Protein AF-A1SJM4-F1 (afdb_monomer_lite)

pLDDT: mean 73.14, std 16.95, range [35.09, 97.25]

Secondary structure (DSSP, 8-state):
--HHHHHHHHHHHHHHHHHHHHHHTT-S-TT----HHHHHHHHHHHHHHHHTT----TTHHHHHHHHHHHHHHTT-SPP----PPPPPPPPPPPTT-PPPPS----PPPP----------PPPPPPPPPTTTT-----

Foldseek 3Di:
DDPVVVVVVVVVVVVVVVVVVCLVVLPDDPPSLCQLVNLVVVLVVQVVCVVVVHDDDPCSNVVSVVSNVVCVVVVNDDDDDDDDDPPPPPDDPPPPDDPDPPDDDDDDDDDDDDDDDDDDDPDDPDPDDPVVVDDDDD

Sequence (138 aa):
MGFLDKAKAAANELAAKADTALSNSGLGGPGAAVSPERLLRDLGVVAYLEAAGRPVPEGERERLLGALNEHERAGTLPPLVLQTTPPPAAAPPPAGTVPPPPGGMTPPASSEPAGTPAAATPAPPPPPPSWMNKTDGS

Structure (mmCIF, N/CA/C/O backbone):
data_AF-A1SJM4-F1
#
_entry.id   AF-A1SJM4-F1
#
loop_
_atom_site.group_PDB
_atom_site.id
_atom_site.type_symbol
_atom_site.label_atom_id
_atom_site.label_alt_id
_atom_site.label_comp_id
_atom_site.label_asym_id
_atom_site.label_entity_id
_atom_site.label_seq_id
_atom_site.pdbx_PDB_ins_code
_atom_site.Cartn_x
_atom_site.Cartn_y
_atom_site.Cartn_z
_atom_site.occupancy
_atom_site.B_iso_or_equiv
_atom_site.auth_seq_id
_atom_site.auth_comp_id
_atom_site.auth_asym_id
_atom_site.auth_atom_id
_atom_site.pdbx_PDB_model_num
ATOM 1 N N . MET A 1 1 ? 38.100 -12.812 -34.012 1.00 68.50 1 MET A N 1
ATOM 2 C CA . MET A 1 1 ? 37.734 -12.211 -32.710 1.00 68.50 1 MET A CA 1
ATOM 3 C C . MET A 1 1 ? 37.473 -13.350 -31.739 1.00 68.50 1 MET A C 1
ATOM 5 O O . MET A 1 1 ? 36.539 -14.115 -31.953 1.00 68.50 1 MET A O 1
ATOM 9 N N . GLY A 1 2 ? 38.418 -13.577 -30.824 1.00 77.50 2 GLY A N 1
ATOM 10 C CA . GLY A 1 2 ? 38.541 -14.823 -30.061 1.00 77.50 2 GLY A CA 1
ATOM 11 C C . GLY A 1 2 ? 37.387 -15.072 -29.087 1.00 77.50 2 GLY A C 1
ATOM 12 O O . GLY A 1 2 ? 36.748 -14.138 -28.617 1.00 77.50 2 GLY A O 1
ATOM 13 N N . PHE A 1 3 ? 37.148 -16.344 -28.754 1.00 74.00 3 PHE A N 1
ATOM 14 C CA . PHE A 1 3 ? 36.138 -16.779 -27.777 1.00 74.00 3 PHE A CA 1
ATOM 15 C C . PHE A 1 3 ? 36.247 -16.069 -26.423 1.00 74.00 3 PHE A C 1
ATOM 17 O O . PHE A 1 3 ? 35.231 -15.842 -25.777 1.00 74.00 3 PHE A O 1
ATOM 24 N N . LEU A 1 4 ? 37.457 -15.671 -26.025 1.00 76.19 4 LEU A N 1
ATOM 25 C CA . LEU A 1 4 ? 37.700 -14.920 -24.795 1.00 76.19 4 LEU A CA 1
ATOM 26 C C . LEU A 1 4 ? 37.027 -13.534 -24.813 1.00 76.19 4 LEU A C 1
ATOM 28 O O . LEU A 1 4 ? 36.502 -13.080 -23.801 1.00 76.19 4 LEU A O 1
ATOM 32 N N . ASP A 1 5 ? 36.983 -12.899 -25.984 1.00 78.50 5 ASP A N 1
ATOM 33 C CA . ASP A 1 5 ? 36.358 -11.591 -26.190 1.00 78.50 5 ASP A CA 1
ATOM 34 C C . ASP A 1 5 ? 34.822 -11.706 -26.168 1.00 78.50 5 ASP A C 1
ATOM 36 O O . ASP A 1 5 ? 34.128 -10.901 -25.547 1.00 78.50 5 ASP A O 1
ATOM 40 N N . LYS A 1 6 ? 34.283 -12.803 -26.728 1.00 76.25 6 LYS A N 1
ATOM 41 C CA . LYS A 1 6 ? 32.853 -13.150 -26.623 1.00 76.25 6 LYS A CA 1
ATOM 42 C C . LYS A 1 6 ? 32.437 -13.534 -25.201 1.00 76.25 6 LYS A C 1
ATOM 44 O O . LYS A 1 6 ? 31.349 -13.164 -24.776 1.00 76.25 6 LYS A O 1
ATOM 49 N N . ALA A 1 7 ? 33.285 -14.245 -24.458 1.00 79.00 7 ALA A N 1
ATOM 50 C CA . ALA A 1 7 ? 33.006 -14.625 -23.073 1.00 79.00 7 ALA A CA 1
ATOM 51 C C . ALA A 1 7 ? 32.957 -13.399 -22.153 1.00 79.00 7 ALA A C 1
ATOM 53 O O . ALA A 1 7 ? 32.076 -13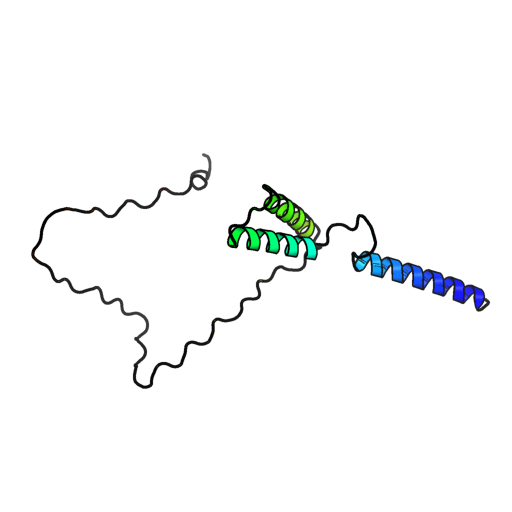.300 -21.302 1.00 79.00 7 ALA A O 1
ATOM 54 N N . LYS A 1 8 ? 33.851 -12.426 -22.366 1.00 78.75 8 LYS A N 1
ATOM 55 C CA . LYS A 1 8 ? 33.830 -11.159 -21.629 1.00 78.75 8 LYS A CA 1
ATOM 56 C C . LYS A 1 8 ? 32.572 -10.339 -21.932 1.00 78.75 8 LYS A C 1
ATOM 58 O O . LYS A 1 8 ? 31.963 -9.804 -21.009 1.00 78.75 8 LYS A O 1
ATOM 63 N N . ALA A 1 9 ? 32.148 -10.294 -23.196 1.00 79.56 9 ALA A N 1
ATOM 64 C CA . ALA A 1 9 ? 30.892 -9.652 -23.578 1.00 79.56 9 ALA A CA 1
ATOM 65 C C . ALA A 1 9 ? 29.670 -10.344 -22.943 1.00 79.56 9 ALA A C 1
ATOM 67 O O . ALA A 1 9 ? 28.814 -9.668 -22.378 1.00 79.56 9 ALA A O 1
ATOM 68 N N . ALA A 1 10 ? 29.627 -11.680 -22.955 1.00 78.81 10 ALA A N 1
ATOM 69 C CA . ALA A 1 10 ? 28.540 -12.454 -22.353 1.00 78.81 10 ALA A CA 1
ATOM 70 C C . ALA A 1 10 ? 28.479 -12.302 -20.822 1.00 78.81 10 ALA A C 1
ATOM 72 O O . ALA A 1 10 ? 27.394 -12.214 -20.254 1.00 78.81 10 ALA A O 1
ATOM 73 N N . ALA A 1 11 ? 29.630 -12.224 -20.149 1.00 76.50 11 ALA A N 1
ATOM 74 C CA . ALA A 1 11 ? 29.689 -11.987 -18.708 1.00 76.50 11 ALA A CA 1
ATOM 75 C C . ALA A 1 11 ? 29.156 -10.595 -18.333 1.00 76.50 11 ALA A C 1
ATOM 77 O O . ALA A 1 11 ? 28.386 -10.471 -17.382 1.00 76.50 11 ALA A O 1
ATOM 78 N N . ASN A 1 12 ? 29.503 -9.562 -19.109 1.00 82.62 12 ASN A N 1
ATOM 79 C CA . ASN A 1 12 ? 28.950 -8.220 -18.913 1.00 82.62 12 ASN A CA 1
ATOM 80 C C . ASN A 1 12 ? 27.440 -8.173 -19.190 1.00 82.62 12 ASN A C 1
ATOM 82 O O . ASN A 1 12 ? 26.716 -7.499 -18.463 1.00 82.62 12 ASN A O 1
ATOM 86 N N . GLU A 1 13 ? 26.947 -8.907 -20.191 1.00 82.56 13 GLU A N 1
ATOM 87 C CA . GLU A 1 13 ? 25.508 -8.990 -20.463 1.00 82.56 13 GLU A CA 1
ATOM 88 C C . GLU A 1 13 ? 24.756 -9.712 -19.331 1.00 82.56 13 GLU A C 1
ATOM 90 O O . GLU A 1 13 ? 23.678 -9.278 -18.926 1.00 82.56 13 GLU A O 1
ATOM 95 N N . LEU A 1 14 ? 25.339 -10.778 -18.771 1.00 80.25 14 LEU A N 1
ATOM 96 C CA . LEU A 1 14 ? 24.770 -11.498 -17.631 1.00 80.25 14 LEU A CA 1
ATOM 97 C C . LEU A 1 14 ? 24.736 -10.621 -16.375 1.00 80.25 14 LEU A C 1
ATOM 99 O O . LEU A 1 14 ? 23.720 -10.596 -15.685 1.00 80.25 14 LEU A O 1
ATOM 103 N N . ALA A 1 15 ? 25.810 -9.877 -16.102 1.00 80.94 15 ALA A N 1
ATOM 104 C CA . ALA A 1 15 ? 25.873 -8.948 -14.978 1.00 80.94 15 ALA A CA 1
ATOM 105 C C . ALA A 1 15 ? 24.841 -7.817 -15.121 1.00 80.94 15 ALA A C 1
ATOM 107 O O . ALA A 1 15 ? 24.110 -7.539 -14.176 1.00 80.94 15 ALA A O 1
ATOM 108 N N . ALA A 1 16 ? 24.706 -7.233 -16.317 1.00 80.69 16 ALA A N 1
ATOM 109 C CA . ALA A 1 16 ? 23.705 -6.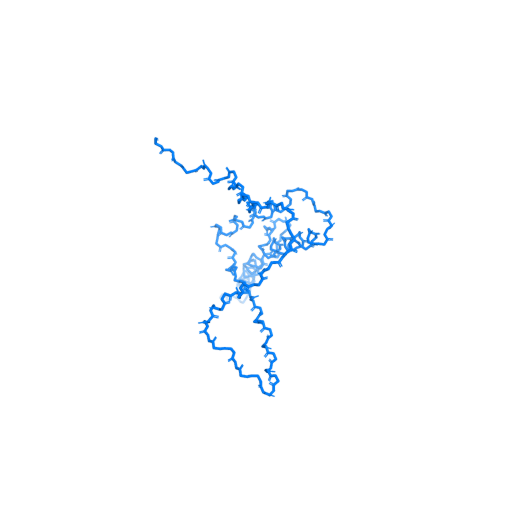202 -16.588 1.00 80.69 16 ALA A CA 1
ATOM 110 C C . ALA A 1 16 ? 22.265 -6.731 -16.460 1.00 80.69 16 ALA A C 1
ATOM 112 O O . ALA A 1 16 ? 21.398 -6.049 -15.910 1.00 80.69 16 ALA A O 1
ATOM 113 N N . LYS A 1 17 ? 21.996 -7.961 -16.923 1.00 78.62 17 LYS A N 1
ATOM 114 C CA . LYS A 1 17 ? 20.680 -8.603 -16.760 1.00 78.62 17 LYS A CA 1
ATOM 115 C C . LYS A 1 17 ? 20.384 -8.963 -15.310 1.00 78.62 17 LYS A C 1
ATOM 117 O O . LYS A 1 17 ? 19.241 -8.818 -14.886 1.00 78.62 17 LYS A O 1
ATOM 122 N N . ALA A 1 18 ? 21.386 -9.404 -14.557 1.00 77.88 18 ALA A N 1
ATOM 123 C CA . ALA A 1 18 ? 21.243 -9.689 -13.137 1.00 77.88 18 ALA A CA 1
ATOM 124 C C . ALA A 1 18 ? 20.951 -8.412 -12.340 1.00 77.88 18 ALA A C 1
ATOM 126 O O . ALA A 1 18 ? 20.036 -8.424 -11.525 1.00 77.88 18 ALA A O 1
ATOM 127 N N . ASP A 1 19 ? 21.651 -7.312 -12.626 1.00 75.19 19 ASP A N 1
ATOM 128 C CA . ASP A 1 19 ? 21.411 -6.014 -11.987 1.00 75.19 19 ASP A CA 1
ATOM 129 C C . ASP A 1 19 ? 20.010 -5.485 -12.323 1.00 75.19 19 ASP A C 1
ATOM 131 O O . ASP A 1 19 ? 19.231 -5.177 -11.428 1.00 75.19 19 ASP A O 1
ATOM 135 N N . THR A 1 20 ? 19.615 -5.545 -13.600 1.00 73.50 20 THR A N 1
ATOM 136 C CA . THR A 1 20 ? 18.265 -5.156 -14.044 1.00 73.50 20 THR A CA 1
ATOM 137 C C . THR A 1 20 ? 17.179 -5.995 -13.367 1.00 73.50 20 THR A C 1
ATOM 139 O O . THR A 1 20 ? 16.180 -5.457 -12.893 1.00 73.50 20 THR A O 1
ATOM 142 N N . ALA A 1 21 ? 17.360 -7.316 -13.291 1.00 72.62 21 ALA A N 1
ATOM 143 C CA . ALA A 1 21 ? 16.408 -8.203 -12.631 1.00 72.62 21 ALA A CA 1
ATOM 144 C C . ALA A 1 21 ? 16.364 -7.968 -11.117 1.00 72.62 21 ALA A C 1
ATOM 146 O O . ALA A 1 21 ? 15.291 -8.039 -10.524 1.00 72.62 21 ALA A O 1
ATOM 147 N N . LEU A 1 22 ? 17.500 -7.663 -10.491 1.00 70.94 22 LEU A N 1
ATOM 148 C CA . LEU A 1 22 ? 17.601 -7.406 -9.060 1.00 70.94 22 LEU A CA 1
ATOM 149 C C . LEU A 1 22 ? 16.992 -6.050 -8.676 1.00 70.94 22 LEU A C 1
ATOM 151 O O . LEU A 1 22 ? 16.256 -5.979 -7.689 1.00 70.94 22 LEU A O 1
ATOM 155 N N . SER A 1 23 ? 17.222 -5.011 -9.484 1.00 65.62 23 SER A N 1
ATOM 156 C CA . SER A 1 23 ? 16.550 -3.713 -9.367 1.00 65.62 23 SER A CA 1
ATOM 157 C C . SER A 1 23 ? 15.043 -3.843 -9.596 1.00 65.62 23 SER A C 1
ATOM 159 O O . SER A 1 23 ? 14.264 -3.273 -8.839 1.00 65.62 23 SER A O 1
ATOM 161 N N . ASN A 1 24 ? 14.617 -4.645 -10.577 1.00 63.00 24 ASN A N 1
ATOM 162 C CA . ASN A 1 24 ? 13.198 -4.880 -10.853 1.00 63.00 24 ASN A CA 1
ATOM 163 C C . ASN A 1 24 ? 12.518 -5.782 -9.807 1.00 63.00 24 ASN A C 1
ATOM 165 O O . ASN A 1 24 ? 11.316 -5.683 -9.594 1.00 63.00 24 ASN A O 1
ATOM 169 N N . SER A 1 25 ? 13.274 -6.654 -9.135 1.00 61.03 25 SER A N 1
ATOM 170 C CA . SER A 1 25 ? 12.754 -7.516 -8.063 1.00 61.03 25 SER A CA 1
ATOM 171 C C . SER A 1 25 ? 12.661 -6.797 -6.714 1.00 61.03 25 SER A C 1
ATOM 173 O O . SER A 1 25 ? 12.219 -7.404 -5.741 1.00 61.03 25 SER A O 1
ATOM 175 N N . GLY A 1 26 ? 13.129 -5.544 -6.617 1.00 60.12 26 GLY A N 1
ATOM 176 C CA . GLY A 1 26 ? 13.123 -4.769 -5.371 1.00 60.12 26 GLY A CA 1
ATOM 177 C C . GLY A 1 26 ? 13.925 -5.407 -4.226 1.00 60.12 26 GLY A C 1
ATOM 178 O O . GLY A 1 26 ? 13.747 -5.030 -3.070 1.00 60.12 26 GLY A O 1
ATOM 179 N N . LEU A 1 27 ? 14.785 -6.391 -4.527 1.00 57.12 27 LEU A N 1
ATOM 180 C CA . LEU A 1 27 ? 15.394 -7.294 -3.540 1.00 57.12 27 LEU A CA 1
ATOM 181 C C . LEU A 1 27 ? 16.871 -6.972 -3.246 1.00 57.12 27 LEU A C 1
ATOM 183 O O . LEU A 1 27 ? 17.461 -7.548 -2.335 1.00 57.12 27 LEU A O 1
ATOM 187 N N . GLY A 1 28 ? 17.488 -6.061 -4.002 1.00 50.50 28 GLY A N 1
ATOM 188 C CA . GLY A 1 28 ? 18.909 -5.735 -3.876 1.00 50.50 28 GLY A CA 1
ATOM 189 C C . GLY A 1 28 ? 19.162 -4.342 -3.323 1.00 50.50 28 GLY A C 1
ATOM 190 O O . GLY A 1 28 ? 19.340 -3.406 -4.091 1.00 50.50 28 GLY A O 1
ATOM 191 N N . GLY A 1 29 ? 19.240 -4.205 -1.999 1.00 46.72 29 GLY A N 1
ATOM 192 C CA . GLY A 1 29 ? 19.880 -3.038 -1.389 1.00 46.72 29 GLY A CA 1
ATOM 193 C C . GLY A 1 29 ? 19.402 -2.721 0.031 1.00 46.72 29 GLY A C 1
ATOM 194 O O . GLY A 1 29 ? 18.196 -2.600 0.249 1.00 46.72 29 GLY A O 1
ATOM 195 N N . PRO A 1 30 ? 20.307 -2.519 1.007 1.00 40.69 30 PRO A N 1
ATOM 196 C CA . PRO A 1 30 ? 19.972 -1.882 2.280 1.00 40.69 30 PRO A CA 1
ATOM 197 C C . PRO A 1 30 ? 19.666 -0.399 2.013 1.00 40.69 30 PRO A C 1
ATOM 199 O O . PRO A 1 30 ? 20.552 0.447 2.009 1.00 40.69 30 PRO A O 1
ATOM 202 N N . GLY A 1 31 ? 18.407 -0.119 1.682 1.00 46.25 31 GLY A N 1
ATOM 203 C CA . GLY A 1 31 ? 17.955 1.148 1.101 1.00 46.25 31 GLY A CA 1
ATOM 204 C C . GLY A 1 31 ? 16.968 0.973 -0.056 1.00 46.25 31 GLY A C 1
ATOM 205 O O . GLY A 1 31 ? 16.466 1.973 -0.561 1.00 46.25 31 GLY A O 1
ATOM 206 N N . ALA A 1 32 ? 16.666 -0.271 -0.459 1.00 53.25 32 ALA A N 1
ATOM 207 C CA . ALA A 1 32 ? 15.548 -0.579 -1.339 1.00 53.25 32 ALA A CA 1
ATOM 208 C C . ALA A 1 32 ? 14.301 0.107 -0.775 1.00 53.25 32 ALA A C 1
ATOM 210 O O . ALA A 1 32 ? 13.920 -0.142 0.375 1.00 53.25 32 ALA A O 1
ATOM 211 N N . ALA A 1 33 ? 13.736 1.024 -1.565 1.00 59.19 33 ALA A N 1
ATOM 212 C CA . ALA A 1 33 ? 12.484 1.693 -1.254 1.00 59.19 33 ALA A CA 1
ATOM 213 C C . ALA A 1 33 ? 11.506 0.645 -0.715 1.00 59.19 33 ALA A C 1
ATOM 215 O O . ALA A 1 33 ? 11.414 -0.451 -1.273 1.00 59.19 33 ALA A O 1
ATOM 216 N N . VAL A 1 34 ? 10.869 0.940 0.423 1.00 71.00 34 VAL A N 1
ATOM 217 C CA . VAL A 1 34 ? 9.964 -0.010 1.077 1.00 71.00 34 VAL A CA 1
ATOM 218 C C . VAL A 1 34 ? 8.974 -0.487 0.025 1.00 71.00 34 VAL A C 1
ATOM 220 O O . VAL A 1 34 ? 8.265 0.331 -0.550 1.00 71.00 34 VAL A O 1
ATOM 223 N N . SER A 1 35 ? 8.983 -1.787 -0.274 1.00 85.06 35 SER A N 1
ATOM 224 C CA . SER A 1 35 ? 8.186 -2.287 -1.387 1.00 85.06 35 SER A CA 1
ATOM 225 C C . SER A 1 35 ? 6.702 -1.986 -1.142 1.00 85.06 35 SER A C 1
ATOM 227 O O . SER A 1 35 ? 6.242 -2.083 0.007 1.00 85.06 35 SER A O 1
ATOM 229 N N . PRO A 1 36 ? 5.934 -1.622 -2.182 1.00 87.88 36 PRO A N 1
ATOM 230 C CA . PRO A 1 36 ? 4.514 -1.312 -2.028 1.00 87.88 36 PRO A CA 1
ATOM 231 C C . PRO A 1 36 ? 3.741 -2.477 -1.387 1.00 87.88 36 PRO A C 1
ATOM 233 O O . PRO A 1 36 ? 2.855 -2.262 -0.563 1.00 87.88 36 PRO A O 1
ATOM 236 N N . GLU A 1 37 ? 4.139 -3.722 -1.656 1.00 89.38 37 GLU A N 1
ATOM 237 C CA . GLU A 1 37 ? 3.559 -4.926 -1.050 1.00 89.38 37 GLU A CA 1
ATOM 238 C C . GLU A 1 37 ? 3.828 -5.005 0.452 1.00 89.38 37 GLU A C 1
ATOM 240 O O . GLU A 1 37 ? 2.981 -5.471 1.219 1.00 89.38 37 GLU A O 1
ATOM 245 N N . ARG A 1 38 ? 5.010 -4.560 0.891 1.00 90.94 38 ARG A N 1
ATOM 246 C CA . ARG A 1 38 ? 5.345 -4.513 2.311 1.00 90.94 38 ARG A CA 1
ATOM 247 C C . ARG A 1 38 ? 4.526 -3.439 3.019 1.00 90.94 38 ARG A C 1
ATOM 249 O O . ARG A 1 38 ? 3.992 -3.724 4.083 1.00 90.94 38 ARG A O 1
ATOM 256 N N . LEU A 1 39 ? 4.366 -2.263 2.411 1.00 92.62 39 LEU A N 1
ATOM 257 C CA . LEU A 1 39 ? 3.514 -1.199 2.953 1.00 92.62 39 LEU A CA 1
ATOM 258 C C . LEU A 1 39 ? 2.054 -1.657 3.099 1.00 92.62 39 LEU A C 1
ATOM 260 O O . LEU A 1 39 ? 1.447 -1.437 4.145 1.00 92.62 39 LEU A O 1
ATOM 264 N N . LEU A 1 40 ? 1.505 -2.348 2.091 1.00 92.94 40 LEU A N 1
ATOM 265 C CA . LEU A 1 40 ? 0.152 -2.916 2.152 1.00 92.94 40 LEU A CA 1
ATOM 266 C C . LEU A 1 40 ? 0.022 -3.986 3.246 1.00 92.94 40 LEU A C 1
ATOM 268 O O . LEU A 1 40 ? -0.979 -4.016 3.965 1.00 92.94 40 LEU A O 1
ATOM 272 N N . ARG A 1 41 ? 1.034 -4.850 3.402 1.00 93.56 41 ARG A N 1
ATOM 273 C CA . ARG A 1 41 ? 1.072 -5.849 4.481 1.00 93.56 41 ARG A CA 1
ATOM 274 C C . ARG A 1 41 ? 1.090 -5.179 5.854 1.00 93.56 41 ARG A C 1
ATOM 276 O O . ARG A 1 41 ? 0.292 -5.559 6.707 1.00 93.56 41 ARG A O 1
ATOM 283 N N . ASP A 1 42 ? 1.974 -4.208 6.060 1.00 94.31 42 ASP A N 1
ATOM 284 C CA . ASP A 1 42 ? 2.132 -3.521 7.343 1.00 94.31 42 ASP A CA 1
ATOM 285 C C . ASP A 1 42 ? 0.854 -2.734 7.698 1.00 94.31 42 ASP A C 1
ATOM 287 O O . ASP A 1 42 ? 0.397 -2.788 8.842 1.00 94.31 42 ASP A O 1
ATOM 291 N N . LEU A 1 43 ? 0.187 -2.123 6.708 1.00 95.06 43 LEU A N 1
ATOM 292 C CA . LEU A 1 43 ? -1.119 -1.477 6.893 1.00 95.06 43 LEU A CA 1
ATOM 293 C C . LEU A 1 43 ? -2.203 -2.480 7.325 1.00 95.06 43 LEU A C 1
ATOM 295 O O . LEU A 1 43 ? -3.012 -2.181 8.204 1.00 95.06 43 LEU A O 1
ATOM 299 N N . GLY A 1 44 ? -2.204 -3.686 6.751 1.00 94.81 44 GLY A N 1
ATOM 300 C CA . GLY A 1 44 ? -3.101 -4.766 7.167 1.00 94.81 44 GLY A CA 1
ATOM 301 C C . GLY A 1 44 ? -2.836 -5.251 8.596 1.00 94.81 44 GLY A C 1
ATOM 302 O O . GLY A 1 44 ? -3.781 -5.526 9.335 1.00 94.81 44 GLY A O 1
ATOM 303 N N . VAL A 1 45 ? -1.566 -5.315 9.014 1.00 96.38 45 VAL A N 1
ATOM 304 C CA . VAL A 1 45 ? -1.187 -5.657 10.396 1.00 96.38 45 VAL A CA 1
ATOM 305 C C . VAL A 1 45 ? -1.692 -4.597 11.367 1.00 96.38 45 VAL A C 1
ATOM 307 O O . VAL A 1 45 ? -2.293 -4.953 12.378 1.00 96.38 45 VAL A O 1
ATOM 310 N N . VAL A 1 46 ? -1.504 -3.315 11.048 1.00 96.56 46 VAL A N 1
ATOM 311 C CA . VAL A 1 46 ? -2.038 -2.200 11.842 1.00 96.56 46 VAL A CA 1
ATOM 312 C C . VAL A 1 46 ? -3.555 -2.321 11.993 1.00 96.56 46 VAL A C 1
ATOM 314 O O . VAL A 1 46 ? -4.046 -2.372 13.119 1.00 96.56 46 VAL A O 1
ATOM 317 N N . ALA A 1 47 ? -4.286 -2.483 10.888 1.00 95.44 47 ALA A N 1
ATOM 318 C CA . ALA A 1 47 ? -5.742 -2.625 10.918 1.00 95.44 47 ALA A CA 1
ATOM 319 C C . ALA A 1 47 ? -6.204 -3.847 11.737 1.00 95.44 47 ALA A C 1
ATOM 321 O O . ALA A 1 47 ? -7.199 -3.779 12.459 1.00 95.44 47 ALA A O 1
ATOM 322 N N . TYR A 1 48 ? -5.474 -4.965 11.663 1.00 96.62 48 TYR A N 1
ATOM 323 C CA . TYR A 1 48 ? -5.766 -6.153 12.465 1.00 96.62 48 TYR A CA 1
ATOM 324 C C . TYR A 1 48 ? -5.510 -5.930 13.960 1.00 96.62 48 TYR A C 1
ATOM 326 O O . TYR A 1 48 ? -6.314 -6.353 14.789 1.00 96.62 48 TYR A O 1
ATOM 334 N N . LEU A 1 49 ? -4.403 -5.275 14.320 1.00 96.62 49 LEU A N 1
ATOM 335 C CA . LEU A 1 49 ? -4.082 -4.969 15.714 1.00 96.62 49 LEU A CA 1
ATOM 336 C C . LEU A 1 49 ? -5.116 -4.015 16.322 1.00 96.62 49 LEU A C 1
ATOM 338 O O . LEU A 1 49 ? -5.588 -4.287 17.425 1.00 96.62 49 LEU A O 1
ATOM 342 N N . GLU A 1 50 ? -5.526 -2.981 15.585 1.00 94.00 50 GLU A N 1
ATOM 343 C CA . GLU A 1 50 ? -6.611 -2.074 15.982 1.00 94.00 50 GLU A CA 1
ATOM 344 C C . GLU A 1 50 ? -7.928 -2.836 16.196 1.00 94.00 50 GLU A C 1
ATOM 346 O O . GLU A 1 50 ? -8.555 -2.708 17.248 1.00 94.00 50 GLU A O 1
ATOM 351 N N . ALA A 1 51 ? -8.315 -3.700 15.249 1.00 95.62 51 ALA A N 1
ATOM 352 C CA . ALA A 1 51 ? -9.522 -4.524 15.363 1.00 95.62 51 ALA A CA 1
ATOM 353 C C . ALA A 1 51 ? -9.460 -5.522 16.534 1.00 95.62 51 ALA A C 1
ATOM 355 O O . ALA A 1 51 ? -10.480 -5.831 17.150 1.00 95.62 51 ALA A O 1
ATOM 356 N N . ALA A 1 52 ? -8.264 -6.011 16.867 1.00 97.25 52 ALA A N 1
ATOM 357 C CA . ALA A 1 52 ? -8.022 -6.884 18.010 1.00 97.25 52 ALA A CA 1
ATOM 358 C C . ALA A 1 52 ? -7.913 -6.127 19.350 1.00 97.25 52 ALA A C 1
ATOM 360 O O . ALA A 1 52 ? -7.660 -6.761 20.378 1.00 97.25 52 ALA A O 1
ATOM 361 N N . GLY A 1 53 ? -8.055 -4.794 19.356 1.00 94.31 53 GLY A N 1
ATOM 362 C CA . GLY A 1 53 ? -7.902 -3.957 20.549 1.00 94.31 53 GLY A CA 1
ATOM 363 C C . GLY A 1 53 ? -6.473 -3.927 21.098 1.00 94.31 53 GLY A C 1
ATOM 364 O O . GLY A 1 53 ? -6.268 -3.676 22.287 1.00 94.31 53 GLY A O 1
ATOM 365 N N . ARG A 1 54 ? -5.476 -4.236 20.263 1.00 94.12 54 ARG A N 1
ATOM 366 C CA . ARG A 1 54 ? -4.059 -4.191 20.632 1.00 94.12 54 ARG A CA 1
ATOM 367 C C . ARG A 1 54 ? -3.493 -2.794 20.373 1.00 94.12 54 ARG A C 1
ATOM 369 O O . ARG A 1 54 ? -3.908 -2.137 19.423 1.00 94.12 54 ARG A O 1
ATOM 376 N N . PRO A 1 55 ? -2.526 -2.343 21.190 1.00 90.69 55 PRO A N 1
ATOM 377 C CA . PRO A 1 55 ? -1.905 -1.045 20.987 1.00 90.69 55 PRO A CA 1
ATOM 378 C C . PRO A 1 55 ? -1.124 -1.030 19.670 1.00 90.69 55 PRO A C 1
ATOM 380 O O . PRO A 1 55 ? -0.321 -1.927 19.401 1.00 90.69 55 PRO A O 1
ATOM 383 N N . VAL A 1 56 ? -1.352 0.013 18.879 1.00 93.06 56 VAL A N 1
ATOM 384 C CA . VAL A 1 56 ? -0.609 0.336 17.659 1.00 93.06 56 VAL A CA 1
ATOM 385 C C . VAL A 1 56 ? 0.097 1.677 17.879 1.00 93.06 56 VAL A C 1
ATOM 387 O O . VAL A 1 56 ? -0.477 2.544 18.540 1.00 93.06 56 VAL A O 1
ATOM 390 N N . PRO A 1 57 ? 1.333 1.866 17.379 1.00 91.12 57 PRO A N 1
ATOM 391 C CA . PRO A 1 57 ? 2.009 3.156 17.454 1.00 91.12 57 PRO A CA 1
ATOM 392 C C . PRO A 1 57 ? 1.177 4.268 16.805 1.00 91.12 57 PRO A C 1
ATOM 394 O O . PRO A 1 57 ? 0.709 4.127 15.673 1.00 91.12 57 PRO A O 1
ATOM 397 N N . GLU A 1 58 ? 1.011 5.382 17.518 1.00 88.75 58 GLU A N 1
ATOM 398 C CA . GLU A 1 58 ? 0.287 6.547 17.009 1.00 88.75 58 GLU A CA 1
ATOM 399 C C . GLU A 1 58 ? 0.960 7.087 15.740 1.00 88.75 58 GLU A C 1
ATOM 401 O O . GLU A 1 58 ? 2.182 7.232 15.679 1.00 88.75 58 GLU A O 1
ATOM 406 N N . GLY A 1 59 ? 0.164 7.375 14.709 1.00 91.69 59 GLY A N 1
ATOM 407 C CA . GLY A 1 59 ? 0.657 7.922 13.444 1.00 91.69 59 GLY A CA 1
ATOM 408 C C . GLY A 1 59 ? 1.241 6.898 12.464 1.00 91.69 59 GLY A C 1
ATOM 409 O O . GLY A 1 59 ? 1.549 7.271 11.329 1.00 91.69 59 GLY A O 1
ATOM 410 N N . GLU A 1 60 ? 1.389 5.618 12.837 1.00 94.06 60 GLU A N 1
ATOM 411 C CA . GLU A 1 60 ? 1.927 4.606 11.910 1.00 94.06 60 GLU A CA 1
ATOM 412 C C . GLU A 1 60 ? 0.977 4.378 10.729 1.00 94.06 60 GLU A C 1
ATOM 414 O O . GLU A 1 60 ? 1.412 4.252 9.584 1.00 94.06 60 GLU A O 1
ATOM 419 N N . ARG A 1 61 ? -0.335 4.412 10.984 1.00 94.19 61 ARG A N 1
ATOM 420 C CA . ARG A 1 61 ? -1.361 4.323 9.942 1.00 94.19 61 ARG A CA 1
ATOM 421 C C . ARG A 1 61 ? -1.233 5.466 8.933 1.00 94.19 61 ARG A C 1
ATOM 423 O O . ARG A 1 61 ? -1.186 5.209 7.730 1.00 94.19 61 ARG A O 1
ATOM 430 N N . GLU A 1 62 ? -1.137 6.711 9.397 1.00 95.62 62 GLU A N 1
ATOM 431 C CA . GLU A 1 62 ? -0.962 7.891 8.541 1.00 95.62 62 GLU A CA 1
ATOM 432 C C . GLU A 1 62 ? 0.352 7.835 7.756 1.00 95.62 62 GLU A C 1
ATOM 434 O O . GLU A 1 62 ? 0.375 8.148 6.564 1.00 95.62 62 GLU A O 1
ATOM 439 N N . ARG A 1 63 ? 1.438 7.386 8.394 1.00 94.44 63 ARG A N 1
ATOM 440 C CA . ARG A 1 63 ? 2.745 7.214 7.751 1.00 94.44 63 ARG A CA 1
ATOM 441 C C . ARG A 1 63 ? 2.685 6.205 6.602 1.00 94.44 63 ARG A C 1
ATOM 443 O O . ARG A 1 63 ? 3.189 6.490 5.514 1.00 94.44 63 ARG A O 1
ATOM 450 N N . LEU A 1 64 ? 2.067 5.045 6.828 1.00 94.94 64 LEU A N 1
ATOM 451 C CA . LEU A 1 64 ? 1.916 3.997 5.814 1.00 94.94 64 LEU A CA 1
ATOM 452 C C . LEU A 1 64 ? 1.012 4.451 4.661 1.00 94.94 64 LEU A C 1
ATOM 454 O O . LEU A 1 64 ? 1.354 4.237 3.498 1.00 94.94 64 LEU A O 1
ATOM 458 N N . LEU A 1 65 ? -0.099 5.130 4.965 1.00 95.44 65 LEU A N 1
ATOM 459 C CA . LEU A 1 65 ? -0.992 5.696 3.950 1.00 95.44 65 LEU A CA 1
ATOM 460 C C . LEU A 1 65 ? 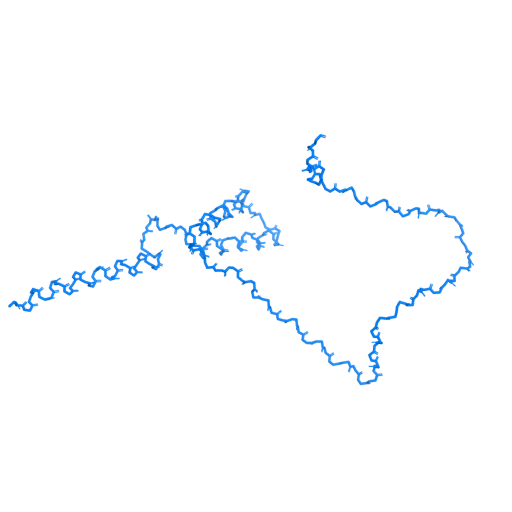-0.301 6.777 3.108 1.00 95.44 65 LEU A C 1
ATOM 462 O O . LEU A 1 65 ? -0.471 6.796 1.890 1.00 95.44 65 LEU A O 1
ATOM 466 N N . GLY A 1 66 ? 0.506 7.642 3.728 1.00 95.50 66 GLY A N 1
ATOM 467 C CA . GLY A 1 66 ? 1.292 8.651 3.018 1.00 95.50 66 GLY A CA 1
ATOM 468 C C . GLY A 1 66 ? 2.302 8.030 2.051 1.00 95.50 66 GLY A C 1
ATOM 469 O O . GLY A 1 66 ? 2.376 8.440 0.894 1.00 95.50 66 GLY A O 1
ATOM 470 N N . ALA A 1 67 ? 3.027 6.997 2.492 1.00 92.81 67 ALA A N 1
ATOM 471 C CA . ALA A 1 67 ? 3.963 6.269 1.636 1.00 92.81 67 ALA A CA 1
ATOM 472 C C . ALA A 1 67 ? 3.252 5.551 0.474 1.00 92.81 67 ALA A C 1
ATOM 474 O O . ALA A 1 67 ? 3.717 5.609 -0.662 1.00 92.81 67 ALA A O 1
ATOM 475 N N . LEU A 1 68 ? 2.101 4.919 0.728 1.00 92.81 68 LEU A N 1
ATOM 476 C CA . LEU A 1 68 ? 1.299 4.287 -0.325 1.00 92.81 68 LEU A CA 1
ATOM 477 C C . LEU A 1 68 ? 0.792 5.307 -1.349 1.00 92.81 68 LEU A C 1
ATOM 479 O O . LEU A 1 68 ? 0.873 5.045 -2.544 1.00 92.81 68 LEU A O 1
ATOM 483 N N . ASN A 1 69 ? 0.338 6.485 -0.913 1.00 93.00 69 ASN A N 1
ATOM 484 C CA . ASN A 1 69 ? -0.114 7.525 -1.838 1.00 93.00 69 ASN A CA 1
ATO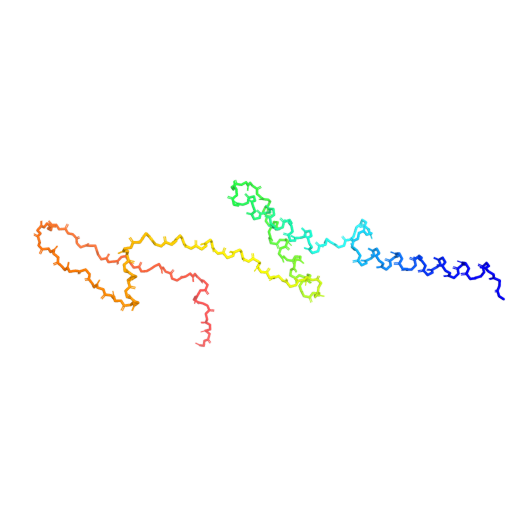M 485 C C . ASN A 1 69 ? 1.006 7.984 -2.785 1.00 93.00 69 ASN A C 1
ATOM 487 O O . ASN A 1 69 ? 0.758 8.205 -3.968 1.00 93.00 69 ASN A O 1
ATOM 491 N N . GLU A 1 70 ? 2.243 8.077 -2.290 1.00 91.31 70 GLU A N 1
ATOM 492 C CA . GLU A 1 70 ? 3.402 8.399 -3.128 1.00 91.31 70 GLU A CA 1
ATOM 493 C C . GLU A 1 70 ? 3.642 7.316 -4.189 1.00 91.31 70 GLU A C 1
ATOM 495 O O . GLU A 1 70 ? 3.814 7.624 -5.368 1.00 91.31 70 GLU A O 1
ATOM 500 N N . HIS A 1 71 ? 3.556 6.039 -3.809 1.00 89.62 71 HIS A N 1
ATOM 501 C CA . HIS A 1 71 ? 3.672 4.933 -4.760 1.00 89.62 71 HIS A CA 1
ATOM 502 C C . HIS A 1 71 ? 2.533 4.891 -5.791 1.00 89.62 71 HIS A C 1
ATOM 504 O O . HIS A 1 71 ? 2.760 4.465 -6.930 1.00 89.62 71 HIS A O 1
ATOM 510 N N . GLU A 1 72 ? 1.335 5.341 -5.414 1.00 90.50 72 GLU A N 1
ATOM 511 C CA . GLU A 1 72 ? 0.164 5.436 -6.291 1.00 90.50 72 GLU A CA 1
ATOM 512 C C . GLU A 1 72 ? 0.362 6.548 -7.322 1.00 90.50 72 GLU A C 1
ATOM 514 O O . GLU A 1 72 ? 0.199 6.321 -8.521 1.00 90.50 72 GLU A O 1
ATOM 519 N N . ARG A 1 73 ? 0.823 7.722 -6.874 1.00 90.62 73 ARG A N 1
ATOM 520 C CA . ARG A 1 73 ? 1.184 8.849 -7.750 1.00 90.62 73 ARG A CA 1
ATOM 521 C C . ARG A 1 73 ? 2.338 8.516 -8.685 1.00 90.62 73 ARG A C 1
ATOM 523 O O . ARG A 1 73 ? 2.324 8.935 -9.839 1.00 90.62 73 ARG A O 1
ATOM 530 N N . ALA A 1 74 ? 3.309 7.744 -8.206 1.00 89.44 74 ALA A N 1
ATOM 531 C CA . ALA A 1 74 ? 4.418 7.251 -9.013 1.00 89.44 74 ALA A CA 1
ATOM 532 C C . ALA A 1 74 ? 4.001 6.154 -10.016 1.00 89.44 74 ALA A C 1
ATOM 534 O O . ALA A 1 74 ? 4.816 5.755 -10.845 1.00 89.44 74 ALA A O 1
ATOM 535 N N . GLY A 1 75 ? 2.764 5.641 -9.948 1.00 87.00 75 GLY A N 1
ATOM 536 C CA . GLY A 1 75 ? 2.279 4.564 -10.819 1.00 87.00 75 GLY A CA 1
ATOM 537 C C . GLY A 1 75 ? 2.941 3.207 -10.557 1.00 87.00 75 GLY A C 1
ATOM 538 O O . GLY A 1 75 ? 2.924 2.335 -11.420 1.00 87.00 75 GLY A O 1
ATOM 539 N N . THR A 1 76 ? 3.549 3.033 -9.380 1.00 86.31 76 THR A N 1
ATOM 540 C CA . THR A 1 76 ? 4.253 1.797 -8.983 1.00 86.31 76 THR A CA 1
ATOM 541 C C . THR A 1 76 ? 3.367 0.829 -8.202 1.00 86.31 76 THR A C 1
ATOM 543 O O . THR A 1 76 ? 3.723 -0.338 -8.051 1.00 86.31 76 THR A O 1
ATOM 546 N N . LEU A 1 77 ? 2.213 1.293 -7.710 1.00 84.75 77 LEU A N 1
ATOM 547 C CA . LEU A 1 77 ? 1.231 0.441 -7.046 1.00 84.75 77 LEU A CA 1
ATOM 548 C C . LEU A 1 77 ? 0.39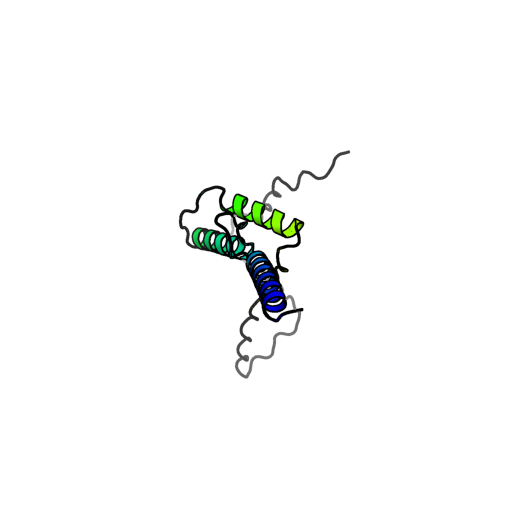1 -0.332 -8.076 1.00 84.75 77 LEU A C 1
ATOM 550 O O . LEU A 1 77 ? -0.173 0.280 -8.988 1.00 84.75 77 LEU A O 1
ATOM 554 N N . PRO A 1 78 ? 0.243 -1.660 -7.928 1.00 79.75 78 PRO A N 1
ATOM 555 C CA . PRO A 1 78 ? -0.746 -2.410 -8.687 1.00 79.75 78 PRO A CA 1
ATOM 556 C C . PRO A 1 78 ? -2.177 -1.943 -8.354 1.00 79.75 78 PRO A C 1
ATOM 558 O O . PRO A 1 78 ? -2.429 -1.446 -7.252 1.00 79.75 78 PRO A O 1
ATOM 561 N N . PRO A 1 79 ? -3.139 -2.126 -9.278 1.00 81.81 79 PRO A N 1
ATOM 562 C CA . PRO A 1 79 ? -4.526 -1.736 -9.055 1.00 81.81 79 PRO A CA 1
ATOM 563 C C . PRO A 1 79 ? -5.116 -2.479 -7.850 1.00 81.81 79 PRO A C 1
ATOM 565 O O . PRO A 1 79 ? -5.168 -3.710 -7.812 1.00 81.81 79 PRO A O 1
ATOM 568 N N . LEU A 1 80 ? -5.587 -1.712 -6.868 1.00 82.69 80 LEU A N 1
ATOM 569 C CA . LEU A 1 80 ? -6.187 -2.231 -5.644 1.00 82.69 80 LEU A CA 1
ATOM 570 C C . LEU A 1 80 ? -7.643 -2.628 -5.914 1.00 82.69 80 LEU A C 1
ATOM 572 O O . LEU A 1 80 ? -8.557 -1.813 -5.822 1.00 82.69 80 LEU A O 1
ATOM 576 N N . VAL A 1 81 ? -7.860 -3.897 -6.262 1.00 83.81 81 VAL A N 1
ATOM 577 C CA . VAL A 1 81 ? -9.201 -4.468 -6.447 1.00 83.81 81 VAL A CA 1
ATOM 578 C C . VAL A 1 81 ? -9.544 -5.346 -5.252 1.00 83.81 81 VAL A C 1
ATOM 580 O O . VAL A 1 81 ? -8.839 -6.309 -4.949 1.00 83.81 81 VAL A O 1
ATOM 583 N N . LEU A 1 82 ? -10.656 -5.035 -4.587 1.00 80.81 82 LEU A N 1
ATOM 584 C CA . LEU A 1 82 ? -11.187 -5.874 -3.521 1.00 80.81 82 LEU A CA 1
ATOM 585 C C . LEU A 1 82 ? -11.716 -7.181 -4.112 1.00 80.81 82 LEU A C 1
ATOM 587 O O . LEU A 1 82 ? -12.718 -7.200 -4.827 1.00 80.81 82 LEU A O 1
ATOM 591 N N . GLN A 1 83 ? -11.055 -8.283 -3.776 1.00 78.50 83 GLN A N 1
ATOM 592 C CA . GLN A 1 83 ? -11.597 -9.613 -4.012 1.00 78.50 83 GLN A CA 1
ATOM 593 C C . GLN A 1 83 ? -12.622 -9.900 -2.918 1.00 78.50 83 GLN A C 1
ATOM 595 O O . GLN A 1 83 ? -12.267 -10.132 -1.764 1.00 78.50 83 GLN A O 1
ATOM 600 N N . THR A 1 84 ? -13.902 -9.839 -3.276 1.00 74.88 84 THR A N 1
ATOM 601 C CA . THR A 1 84 ? -14.986 -10.223 -2.371 1.00 74.88 84 THR A CA 1
ATOM 602 C C . THR A 1 84 ? -15.347 -11.677 -2.634 1.00 74.88 84 THR A C 1
ATOM 604 O O . THR A 1 84 ? -15.595 -12.075 -3.772 1.00 74.88 84 THR A O 1
ATOM 607 N N . THR A 1 85 ? -15.351 -12.499 -1.587 1.00 66.19 85 THR A N 1
ATOM 608 C CA . THR A 1 85 ? -15.928 -13.839 -1.681 1.00 66.19 85 THR A CA 1
ATOM 609 C C . THR A 1 85 ? -17.443 -13.667 -1.799 1.00 66.19 85 THR A C 1
ATOM 611 O O . THR A 1 85 ? -18.022 -12.978 -0.953 1.00 66.19 85 THR A O 1
ATOM 614 N N . PRO A 1 86 ? -18.108 -14.246 -2.815 1.00 65.44 86 PRO A N 1
ATOM 615 C CA . PRO A 1 86 ? -19.560 -14.180 -2.892 1.00 65.44 86 PRO A CA 1
ATOM 616 C C . PRO A 1 86 ? -20.168 -14.783 -1.615 1.00 65.44 86 PRO A C 1
ATOM 618 O O . PRO A 1 86 ? -19.636 -15.776 -1.100 1.00 65.44 86 PRO A O 1
ATOM 621 N N . PRO A 1 87 ? -21.252 -14.192 -1.074 1.00 68.75 87 PRO A N 1
ATOM 622 C CA . PRO A 1 87 ? -21.907 -14.735 0.105 1.00 68.75 87 PRO A CA 1
ATOM 623 C C . PRO A 1 87 ? -22.342 -16.183 -0.169 1.00 68.75 87 PRO A C 1
ATOM 625 O O . PRO A 1 87 ? -22.717 -16.499 -1.305 1.00 68.75 87 PRO A O 1
ATOM 628 N N . PRO A 1 88 ? -22.289 -17.076 0.838 1.00 70.62 88 PRO A N 1
ATOM 629 C CA . PRO A 1 88 ? -22.757 -18.444 0.671 1.00 70.62 88 PRO A CA 1
ATOM 630 C C . PRO A 1 88 ? -24.200 -18.420 0.162 1.00 70.62 88 PRO A C 1
ATOM 632 O O . PRO A 1 88 ? -25.030 -17.667 0.677 1.00 70.62 88 PRO A O 1
ATOM 635 N N . ALA A 1 89 ? -24.482 -19.216 -0.874 1.00 70.50 89 ALA A N 1
ATOM 636 C CA . ALA A 1 89 ? -25.822 -19.326 -1.434 1.00 70.50 89 ALA A CA 1
ATOM 637 C C . ALA A 1 89 ? -26.814 -19.643 -0.307 1.00 70.50 89 ALA A C 1
ATOM 639 O O . ALA A 1 89 ? -26.580 -20.558 0.486 1.00 70.50 89 ALA A O 1
ATOM 640 N N . ALA A 1 90 ? -27.895 -18.863 -0.221 1.00 67.00 90 ALA A N 1
ATOM 641 C CA . ALA A 1 90 ? -28.951 -19.107 0.749 1.00 67.00 90 ALA A CA 1
ATOM 642 C C . ALA A 1 90 ? -29.423 -20.560 0.615 1.00 67.00 90 ALA A C 1
ATOM 644 O O . ALA A 1 90 ? -29.653 -21.040 -0.499 1.00 67.00 90 ALA A O 1
ATOM 645 N N . ALA A 1 91 ? -29.527 -21.263 1.747 1.00 68.19 91 ALA A N 1
ATOM 646 C CA . ALA A 1 91 ? -30.052 -22.619 1.770 1.00 68.19 91 ALA A CA 1
ATOM 647 C C . ALA A 1 91 ? -31.411 -22.648 1.049 1.00 68.19 91 ALA A C 1
ATOM 649 O O . ALA A 1 91 ? -32.198 -21.707 1.215 1.00 68.19 91 ALA A O 1
ATOM 650 N N . PRO A 1 92 ? -31.694 -23.687 0.240 1.00 62.66 92 PRO A N 1
ATOM 651 C CA . PRO A 1 92 ? -32.984 -23.798 -0.417 1.00 62.66 92 PRO A CA 1
ATOM 652 C C . PRO A 1 92 ? -34.082 -23.730 0.652 1.00 62.66 92 PRO A C 1
ATOM 654 O O . PRO A 1 92 ? -33.948 -24.376 1.699 1.00 62.66 92 PRO A O 1
ATOM 657 N N . PRO A 1 93 ? -35.141 -22.931 0.434 1.00 60.81 93 PRO A N 1
ATOM 658 C CA . PRO A 1 93 ? -36.235 -22.860 1.384 1.00 60.81 93 PRO A CA 1
ATOM 659 C C . PRO A 1 93 ? -36.809 -24.269 1.601 1.00 60.81 93 PRO A C 1
ATOM 661 O O . PRO A 1 93 ? -36.854 -25.063 0.653 1.00 60.81 93 PRO A O 1
ATOM 664 N N . PRO A 1 94 ? -37.245 -24.608 2.827 1.00 60.44 94 PRO A N 1
ATOM 665 C CA . PRO A 1 94 ? -37.936 -25.864 3.071 1.00 60.44 94 PRO A CA 1
ATOM 666 C C . PRO A 1 94 ? -39.129 -25.972 2.115 1.00 60.44 94 PRO A C 1
ATOM 668 O O . PRO A 1 94 ? -39.859 -25.001 1.899 1.00 60.44 94 PRO A O 1
ATOM 671 N N . ALA A 1 95 ? -39.302 -27.148 1.507 1.00 55.97 95 ALA A N 1
ATOM 672 C CA . ALA A 1 95 ? -40.383 -27.402 0.564 1.00 55.97 95 ALA A CA 1
ATOM 673 C C . ALA A 1 95 ? -41.732 -27.027 1.206 1.00 55.97 95 ALA A C 1
ATOM 675 O O . ALA A 1 95 ? -42.155 -27.656 2.173 1.00 55.97 95 ALA A O 1
ATOM 676 N N . GLY A 1 96 ? -42.378 -25.977 0.685 1.00 59.16 96 GLY A N 1
ATOM 677 C CA . GLY A 1 96 ? -43.693 -25.513 1.143 1.00 59.16 96 GLY A CA 1
ATOM 678 C C . GLY A 1 96 ? -43.830 -24.013 1.417 1.00 59.16 96 GLY A C 1
ATOM 679 O O . GLY A 1 96 ? -44.959 -23.539 1.519 1.00 59.16 96 GLY A O 1
ATOM 680 N N . THR A 1 97 ? -42.748 -23.231 1.492 1.00 54.81 97 THR A N 1
ATOM 681 C CA . THR A 1 97 ? -42.883 -21.769 1.627 1.00 54.81 97 THR A CA 1
ATOM 682 C C . THR A 1 97 ? -42.955 -21.116 0.253 1.00 54.81 97 THR A C 1
ATOM 684 O O . THR A 1 97 ? -41.952 -21.025 -0.457 1.00 54.81 97 THR A O 1
ATOM 687 N N . VAL A 1 98 ? -44.154 -20.668 -0.124 1.00 51.94 98 VAL A N 1
ATOM 688 C CA . VAL A 1 98 ? -44.363 -19.766 -1.263 1.00 51.94 98 VAL A CA 1
ATOM 689 C C . VAL A 1 98 ? -43.470 -18.533 -1.055 1.00 51.94 98 VAL A C 1
ATOM 691 O O . VAL A 1 98 ? -43.485 -17.974 0.045 1.00 51.94 98 VAL A O 1
ATOM 694 N N . PRO A 1 99 ? -42.666 -18.116 -2.051 1.00 56.91 99 PRO A N 1
ATOM 695 C CA . PRO A 1 99 ? -41.856 -16.911 -1.925 1.00 56.91 99 PRO A CA 1
ATOM 696 C C . PRO A 1 99 ? -42.773 -15.710 -1.646 1.00 56.91 99 PRO A C 1
ATOM 698 O O . PRO A 1 99 ? -43.833 -15.606 -2.273 1.00 56.91 99 PRO A O 1
ATOM 701 N N . PRO A 1 100 ? -42.407 -14.804 -0.720 1.00 62.03 100 PRO A N 1
ATOM 702 C CA . PRO A 1 100 ? -43.174 -13.583 -0.540 1.00 62.03 100 PRO A CA 1
ATOM 703 C C . PRO A 1 100 ? -43.194 -12.821 -1.876 1.00 62.03 100 PRO A C 1
ATOM 705 O O . PRO A 1 100 ? -42.156 -12.740 -2.544 1.00 62.03 100 PRO A O 1
ATOM 708 N N . PRO A 1 101 ? -44.353 -12.293 -2.308 1.00 59.78 101 PRO A N 1
ATOM 709 C CA . PRO A 1 101 ? -44.411 -11.482 -3.512 1.00 59.78 101 PRO A CA 1
ATOM 710 C C . PRO A 1 101 ? -43.479 -10.269 -3.356 1.00 59.78 101 PRO A C 1
ATOM 712 O O . PRO A 1 101 ? -43.368 -9.711 -2.258 1.00 59.78 101 PRO A O 1
ATOM 715 N N . PRO A 1 102 ? -42.795 -9.846 -4.429 1.00 54.94 102 PRO A N 1
ATOM 716 C CA . PRO A 1 102 ? -41.920 -8.689 -4.370 1.00 54.94 102 PRO A CA 1
ATOM 717 C C . PRO A 1 102 ? -42.768 -7.429 -4.158 1.00 54.94 102 PRO A C 1
ATOM 719 O O . PRO A 1 102 ? -43.570 -7.064 -5.012 1.00 54.94 102 PRO A O 1
ATOM 722 N N . GLY A 1 103 ? -42.572 -6.769 -3.015 1.00 55.66 103 GLY A N 1
ATOM 723 C CA . GLY A 1 103 ? -43.063 -5.414 -2.752 1.00 55.66 103 GLY A CA 1
ATOM 724 C C . GLY A 1 103 ? -44.535 -5.310 -2.348 1.00 55.66 103 GLY A C 1
ATOM 725 O O . GLY A 1 103 ? -45.359 -4.826 -3.115 1.00 55.66 103 GLY A O 1
ATOM 726 N N . GLY A 1 104 ? -44.850 -5.670 -1.103 1.00 42.56 104 GLY A N 1
ATOM 727 C CA . GLY A 1 104 ? -46.112 -5.310 -0.459 1.00 42.56 104 GLY A CA 1
ATOM 728 C C . GLY A 1 104 ? -45.861 -4.777 0.946 1.00 42.56 104 GLY A C 1
ATOM 729 O O . GLY A 1 104 ? -45.758 -5.557 1.887 1.00 42.56 104 GLY A O 1
ATOM 730 N N . MET A 1 105 ? -45.752 -3.454 1.097 1.00 52.91 105 MET A N 1
ATOM 731 C CA . MET A 1 105 ? -45.906 -2.801 2.398 1.00 52.91 105 MET A CA 1
ATOM 732 C C . MET A 1 105 ? -47.297 -3.143 2.946 1.00 52.91 105 MET A C 1
ATOM 734 O O . MET A 1 105 ? -48.295 -2.593 2.485 1.00 52.91 105 MET A O 1
ATOM 738 N N . THR A 1 106 ? -47.378 -4.013 3.948 1.00 46.88 106 THR A N 1
ATOM 739 C CA . THR A 1 106 ? -48.532 -4.043 4.851 1.00 46.88 106 THR A CA 1
ATOM 740 C C . THR A 1 106 ? -48.198 -3.172 6.059 1.00 46.88 106 THR A C 1
ATOM 742 O O . THR A 1 106 ? -47.308 -3.546 6.828 1.00 46.88 106 THR A O 1
ATOM 745 N N . PRO A 1 107 ? -48.847 -2.008 6.243 1.00 48.62 107 PRO A N 1
ATOM 746 C CA . PRO A 1 107 ? -48.724 -1.273 7.493 1.00 48.62 107 PRO A CA 1
ATOM 747 C C . PRO A 1 107 ? -49.286 -2.140 8.634 1.00 48.62 107 PRO A C 1
ATOM 749 O O . PRO A 1 107 ? -50.275 -2.850 8.419 1.00 48.62 107 PRO A O 1
ATOM 752 N N . PRO A 1 108 ? -48.686 -2.127 9.837 1.00 52.00 108 PRO A N 1
ATOM 753 C CA . PRO A 1 108 ? -49.278 -2.808 10.978 1.00 52.00 108 PRO A CA 1
ATOM 754 C C . PRO A 1 108 ? -50.647 -2.187 11.279 1.00 52.00 108 PRO A C 1
ATOM 756 O O . PRO A 1 108 ? -50.781 -0.970 11.414 1.00 52.00 108 PRO A O 1
ATOM 759 N N . ALA A 1 109 ? -51.668 -3.042 11.344 1.00 41.78 109 ALA A N 1
ATOM 760 C CA . ALA A 1 109 ? -53.011 -2.678 11.760 1.00 41.78 109 ALA A CA 1
ATOM 761 C C . ALA A 1 109 ? -52.992 -2.204 13.220 1.00 41.78 109 ALA A C 1
ATOM 763 O O . ALA A 1 109 ? -52.435 -2.867 14.095 1.00 41.78 109 ALA A O 1
ATOM 764 N N . SER A 1 110 ? -53.603 -1.045 13.461 1.00 49.59 110 SER A N 1
ATOM 765 C CA . SER A 1 110 ? -53.832 -0.477 14.784 1.00 49.59 110 SER A CA 1
ATOM 766 C C . SER A 1 110 ? -54.620 -1.434 15.676 1.00 49.59 110 SER A C 1
ATOM 768 O O . SER A 1 110 ? -55.726 -1.850 15.335 1.00 49.59 110 SER A O 1
ATOM 770 N N . SER A 1 111 ? -54.093 -1.681 16.870 1.00 42.28 111 SER A N 1
ATOM 771 C CA . SER A 1 111 ? -54.882 -2.100 18.024 1.00 42.28 111 SER A CA 1
ATOM 772 C C . SER A 1 111 ? -54.363 -1.374 19.265 1.00 42.28 111 SER A C 1
ATOM 774 O O . SER A 1 111 ? -53.344 -1.743 19.835 1.00 42.28 111 SER A O 1
ATOM 776 N N . GLU A 1 112 ? -55.088 -0.330 19.651 1.00 49.03 112 GLU A N 1
ATOM 777 C CA . GLU A 1 112 ? -55.154 0.261 20.995 1.00 49.03 112 GLU A CA 1
ATOM 778 C C . GLU A 1 112 ? -56.657 0.320 21.360 1.00 49.03 112 GLU A C 1
ATOM 780 O O . GLU A 1 112 ? -57.462 0.375 20.423 1.00 49.03 112 GLU A O 1
ATOM 785 N N . PRO A 1 113 ? -57.087 0.290 22.648 1.00 50.28 113 PRO A N 1
ATOM 786 C CA . PRO A 1 113 ? -56.459 1.049 23.741 1.00 50.28 113 PRO A CA 1
ATOM 787 C C . PRO A 1 113 ? -56.445 0.388 25.142 1.00 50.28 113 PRO A C 1
ATOM 789 O O . PRO A 1 113 ? -57.264 -0.472 25.453 1.00 50.28 113 PRO A O 1
ATOM 792 N N . ALA A 1 114 ? -55.548 0.868 26.015 1.00 40.03 114 ALA A N 1
ATOM 793 C CA . ALA A 1 114 ? -55.842 1.386 27.368 1.00 40.03 114 ALA A CA 1
ATOM 794 C C . ALA A 1 114 ? -54.586 1.357 28.262 1.00 40.03 114 ALA A C 1
ATOM 796 O O . ALA A 1 114 ? -54.294 0.367 28.930 1.00 40.03 114 ALA A O 1
ATOM 797 N N . GLY A 1 115 ? -53.876 2.487 28.305 1.00 35.09 115 GLY A N 1
ATOM 798 C CA . GLY A 1 115 ? -52.802 2.749 29.261 1.00 35.09 115 GLY A CA 1
ATOM 799 C C . GLY A 1 115 ? -52.039 4.032 28.929 1.00 35.09 115 GLY A C 1
ATOM 800 O O . GLY A 1 115 ? -50.943 3.973 28.392 1.00 35.09 115 GLY A O 1
ATOM 801 N N . THR A 1 116 ? -52.610 5.203 29.216 1.00 46.84 116 THR A N 1
ATOM 802 C CA . THR A 1 116 ? -51.854 6.472 29.286 1.00 46.84 116 THR A CA 1
ATOM 803 C C . THR A 1 116 ? -51.127 6.561 30.641 1.00 46.84 116 THR A C 1
ATOM 805 O O . THR A 1 116 ? -51.625 5.963 31.596 1.00 46.84 116 THR A O 1
ATOM 808 N N . PRO A 1 117 ? -49.999 7.298 30.802 1.00 48.94 117 PRO A N 1
ATOM 809 C CA . PRO A 1 117 ? -49.535 8.422 29.978 1.00 48.94 117 PRO A CA 1
ATOM 810 C C . PRO A 1 117 ? -48.036 8.397 29.589 1.00 48.94 117 PRO A C 1
ATOM 812 O O . PRO A 1 117 ? -47.215 7.771 30.246 1.00 48.94 117 PRO A O 1
ATOM 815 N N . ALA A 1 118 ? -47.695 9.172 28.555 1.00 42.47 118 ALA A N 1
ATOM 816 C CA . ALA A 1 118 ? -46.520 10.055 28.428 1.00 42.47 118 ALA A CA 1
ATOM 817 C C . ALA A 1 118 ? -46.002 10.049 26.984 1.00 42.47 118 ALA A C 1
ATOM 819 O O . ALA A 1 118 ? -45.470 9.063 26.482 1.00 42.47 118 ALA A O 1
ATOM 820 N N . ALA A 1 119 ? -46.178 11.187 26.318 1.00 53.62 119 ALA A N 1
ATOM 821 C CA . ALA A 1 119 ? -45.653 11.460 24.995 1.00 53.62 119 ALA A CA 1
ATOM 822 C C . ALA A 1 119 ? -44.127 11.272 24.960 1.00 53.62 119 ALA A C 1
ATOM 824 O O . ALA A 1 119 ? -43.401 11.974 25.661 1.00 53.62 119 ALA A O 1
ATOM 825 N N . ALA A 1 120 ? -43.642 10.379 24.100 1.00 50.69 120 ALA A N 1
ATOM 826 C CA . ALA A 1 120 ? -42.262 10.401 23.640 1.00 50.69 120 ALA A CA 1
ATOM 827 C C . ALA A 1 120 ? -42.276 10.889 22.190 1.00 50.69 120 ALA A C 1
ATOM 829 O O . ALA A 1 120 ? -42.514 10.131 21.252 1.00 50.69 120 ALA A O 1
ATOM 830 N N . THR A 1 121 ? -42.079 12.195 22.019 1.00 59.75 121 THR A N 1
ATOM 831 C CA . THR A 1 121 ? -41.666 12.790 20.745 1.00 59.75 121 THR A CA 1
ATOM 832 C C . THR A 1 121 ? -40.513 11.977 20.148 1.00 59.75 121 THR A C 1
ATOM 834 O O . THR A 1 121 ? -39.594 11.628 20.895 1.00 59.75 121 THR A O 1
ATOM 837 N N . PRO A 1 122 ? -40.520 11.683 18.834 1.00 59.22 122 PRO A N 1
ATOM 838 C CA . PRO A 1 122 ? -39.376 11.050 18.192 1.00 59.22 122 PRO A CA 1
ATOM 839 C C . PRO A 1 122 ? -38.132 11.906 18.449 1.00 59.22 122 PRO A C 1
ATOM 841 O O . PRO A 1 122 ? -38.171 13.130 18.297 1.00 59.22 122 PRO A O 1
ATOM 844 N N . ALA A 1 123 ? -37.054 11.264 18.903 1.00 62.03 123 ALA A N 1
ATOM 845 C CA . ALA A 1 123 ? -35.785 11.933 19.147 1.00 62.03 123 ALA A CA 1
ATOM 846 C C . ALA A 1 123 ? -35.350 12.684 17.873 1.00 62.03 123 ALA A C 1
ATOM 848 O O . ALA A 1 123 ? -35.469 12.122 16.777 1.00 62.03 123 ALA A O 1
ATOM 849 N N . PRO A 1 124 ? -34.882 13.943 17.983 1.00 73.31 124 PRO A N 1
ATOM 850 C CA . PRO A 1 124 ? -34.420 14.687 16.823 1.00 73.31 124 PRO A CA 1
ATOM 851 C C . PRO A 1 124 ? -33.261 13.936 16.151 1.00 73.31 124 PRO A C 1
ATOM 853 O O . PRO A 1 124 ? -32.476 13.276 16.843 1.00 73.31 124 PRO A O 1
ATOM 856 N N . PRO A 1 125 ? -33.145 14.014 14.813 1.00 79.06 125 PRO A N 1
ATOM 857 C CA . PRO A 1 125 ? -32.036 13.398 14.105 1.00 79.06 125 PRO A CA 1
ATOM 858 C C . PRO A 1 125 ? -30.702 13.932 14.649 1.00 79.06 125 PRO A C 1
ATOM 860 O O . PRO A 1 125 ? -30.633 15.089 15.083 1.00 79.06 125 PRO A O 1
ATOM 863 N N . PRO A 1 126 ? -29.641 13.105 14.639 1.00 80.69 126 PRO A N 1
ATOM 864 C CA . PRO A 1 126 ? -28.322 13.543 15.067 1.00 80.69 126 PRO A CA 1
ATOM 865 C C . PRO A 1 126 ? -27.896 14.778 14.260 1.00 80.69 126 PRO A C 1
ATOM 867 O O . PRO A 1 126 ? -28.208 14.862 13.066 1.00 80.69 126 PRO A O 1
ATOM 870 N N . PRO A 1 127 ? -27.194 15.741 14.887 1.00 79.12 127 PRO A N 1
ATOM 871 C CA . PRO A 1 127 ? -26.687 16.894 14.164 1.00 79.12 127 PRO A CA 1
ATOM 872 C C . PRO A 1 127 ? -25.781 16.422 13.020 1.00 79.12 127 PRO A C 1
ATOM 874 O O . PRO A 1 127 ? -25.037 15.447 13.188 1.00 79.12 127 PRO A O 1
ATOM 877 N N . PRO A 1 128 ? -25.828 17.093 11.856 1.00 79.25 128 PRO A N 1
ATOM 878 C CA . PRO A 1 128 ? -24.918 16.780 10.773 1.00 79.25 128 PRO A CA 1
ATOM 879 C C . PRO A 1 128 ? -23.472 16.960 11.257 1.00 79.25 128 PRO A C 1
ATOM 881 O O . PRO A 1 128 ? -23.188 17.852 12.065 1.00 79.25 128 PRO A O 1
ATOM 884 N N . PRO A 1 129 ? -22.544 16.114 10.792 1.00 78.56 129 PRO A N 1
ATOM 885 C CA . PRO A 1 129 ? -21.164 16.186 11.229 1.00 78.56 129 PRO A CA 1
ATOM 886 C C . PRO A 1 129 ? -20.515 17.511 10.797 1.00 78.56 129 PRO A C 1
ATOM 888 O O . PRO A 1 129 ? -20.806 18.057 9.734 1.00 78.56 129 PRO A O 1
ATOM 891 N N . SER A 1 130 ? -19.608 18.023 11.632 1.00 71.81 130 SER A N 1
ATOM 892 C CA . SER A 1 130 ? -19.048 19.388 11.599 1.00 71.81 130 SER A CA 1
ATOM 893 C C . SER A 1 130 ? -18.331 19.783 10.299 1.00 71.81 130 SER A C 1
ATOM 895 O O . SER A 1 130 ? -18.025 20.955 10.092 1.00 71.81 130 SER A O 1
ATOM 897 N N . TRP A 1 131 ? -18.047 18.817 9.426 1.00 69.44 131 TRP A N 1
ATOM 898 C CA . TRP A 1 131 ? -17.440 19.023 8.111 1.00 69.44 131 TRP A CA 1
ATOM 899 C C . TRP A 1 131 ? -18.466 19.352 7.013 1.00 69.44 131 TRP A C 1
ATOM 901 O O . TRP A 1 131 ? -18.079 19.850 5.961 1.00 69.44 131 TRP A O 1
ATOM 911 N N . MET A 1 132 ? -19.762 19.137 7.266 1.00 66.06 132 MET A N 1
ATOM 912 C CA . MET A 1 132 ? -20.851 19.378 6.311 1.00 66.06 132 MET A CA 1
ATOM 913 C C . MET A 1 132 ? -21.289 20.856 6.239 1.00 66.06 132 MET A C 1
ATOM 915 O O . MET A 1 132 ? -21.934 21.254 5.278 1.00 66.06 132 MET A O 1
ATOM 919 N N . ASN A 1 133 ? -20.911 21.700 7.211 1.00 61.91 133 ASN A N 1
ATOM 920 C CA . ASN A 1 133 ? -21.249 23.138 7.241 1.00 61.91 133 ASN A CA 1
ATOM 921 C C . ASN A 1 133 ? -20.214 24.025 6.524 1.00 61.91 133 ASN A C 1
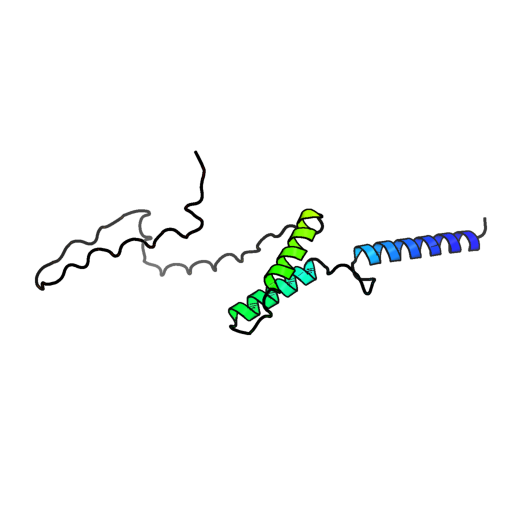ATOM 923 O O . ASN A 1 133 ? -20.105 25.219 6.803 1.00 61.91 133 ASN A O 1
ATOM 927 N N . LYS A 1 134 ? -19.412 23.442 5.630 1.00 60.44 134 LYS A N 1
ATOM 928 C CA . LYS A 1 134 ? -18.329 24.141 4.933 1.00 60.44 134 LYS A CA 1
ATOM 929 C C . LYS A 1 134 ? -18.423 23.939 3.424 1.00 60.44 134 LYS A C 1
ATOM 931 O O . LYS A 1 134 ? -17.456 23.563 2.777 1.00 60.44 134 LYS A O 1
ATOM 936 N N . THR A 1 135 ? -19.605 24.189 2.876 1.00 62.03 135 THR A N 1
ATOM 937 C CA . THR A 1 135 ? -19.760 24.547 1.464 1.00 62.03 135 THR A CA 1
ATOM 938 C C . THR A 1 135 ? -20.021 26.044 1.394 1.00 62.03 135 THR A C 1
ATOM 940 O O . THR A 1 135 ? -21.012 26.494 1.962 1.00 62.03 135 THR A O 1
ATOM 943 N N . ASP A 1 136 ? -19.081 26.755 0.766 1.00 54.03 136 ASP A N 1
ATOM 944 C CA . ASP A 1 136 ? -19.193 28.043 0.067 1.00 54.03 136 ASP A CA 1
ATOM 945 C C . ASP A 1 136 ? -20.235 29.053 0.588 1.00 54.03 136 ASP A C 1
ATOM 947 O O . ASP A 1 136 ? -21.436 28.834 0.532 1.00 54.03 136 ASP A O 1
ATOM 951 N N . GLY A 1 137 ? -19.855 30.237 1.060 1.00 63.41 137 GLY A N 1
ATOM 952 C CA . GLY A 1 137 ? -18.995 31.137 0.298 1.00 63.41 137 GLY A CA 1
ATOM 953 C C . GLY A 1 137 ? -19.806 31.851 -0.785 1.00 63.41 137 GLY A C 1
ATOM 954 O O . GLY A 1 137 ? -19.688 31.520 -1.959 1.00 63.41 137 GLY A O 1
ATOM 955 N N . SER A 1 138 ? -20.623 32.827 -0.385 1.00 50.44 138 SER A N 1
ATOM 956 C CA . SER A 1 138 ? -20.958 34.046 -1.144 1.00 50.44 138 SER A CA 1
ATOM 957 C C . SER A 1 138 ? -21.587 35.064 -0.203 1.00 50.44 138 SER A C 1
ATOM 959 O O . SER A 1 138 ? -22.496 34.668 0.559 1.00 50.44 138 SER A O 1
#

Radius of gyration: 31.45 Å; chains: 1; bounding box: 95×61×63 Å